Protein AF-W7VYF8-F1 (afdb_monomer_lite)

Structure (mmCIF, N/CA/C/O backbone):
data_AF-W7VYF8-F1
#
_entry.id   AF-W7VYF8-F1
#
loop_
_atom_site.group_PDB
_atom_site.id
_atom_site.type_symbol
_atom_site.label_atom_id
_atom_site.label_alt_id
_atom_site.label_comp_id
_atom_site.label_asym_id
_atom_site.label_entity_id
_atom_site.label_seq_id
_atom_site.pdbx_PDB_ins_code
_atom_site.Cartn_x
_atom_site.Cartn_y
_atom_site.Cartn_z
_atom_site.occupancy
_atom_site.B_iso_or_equiv
_atom_site.auth_seq_id
_atom_site.auth_comp_id
_atom_site.auth_asym_id
_atom_site.auth_atom_id
_atom_site.pdbx_PDB_model_num
ATOM 1 N N . MET A 1 1 ? 26.199 -1.589 24.924 1.00 39.56 1 MET A N 1
ATOM 2 C CA . MET A 1 1 ? 26.029 -1.981 23.502 1.00 39.56 1 MET A CA 1
ATOM 3 C C . MET A 1 1 ? 24.711 -1.462 22.899 1.00 39.56 1 MET A C 1
ATOM 5 O O . MET A 1 1 ? 24.123 -2.129 22.063 1.00 39.56 1 MET A O 1
ATOM 9 N N . SER A 1 2 ? 24.253 -0.253 23.263 1.00 50.22 2 SER A N 1
ATOM 10 C CA . SER A 1 2 ? 22.958 0.285 22.795 1.00 50.22 2 SER A CA 1
ATOM 11 C C . SER A 1 2 ? 23.077 1.351 21.694 1.00 50.22 2 SER A C 1
ATOM 13 O O . SER A 1 2 ? 22.061 1.792 21.175 1.00 50.22 2 SER A O 1
ATOM 15 N N . SER A 1 3 ? 24.294 1.760 21.314 1.00 53.25 3 SER A N 1
ATOM 16 C CA . SER A 1 3 ? 24.492 2.866 20.360 1.00 53.25 3 SER A CA 1
ATOM 17 C C . SER A 1 3 ? 24.708 2.405 18.911 1.00 53.25 3 SER A C 1
ATOM 19 O O . SER A 1 3 ? 24.293 3.093 17.991 1.00 53.25 3 SER A O 1
ATOM 21 N N . LEU A 1 4 ? 25.269 1.209 18.678 1.00 35.28 4 LEU A N 1
ATOM 22 C CA . LEU A 1 4 ? 25.547 0.719 17.315 1.00 35.28 4 LEU A CA 1
ATOM 23 C C . LEU A 1 4 ? 24.333 0.063 16.626 1.00 35.28 4 LEU A C 1
ATOM 25 O O . LEU A 1 4 ? 24.249 0.053 15.399 1.00 35.28 4 LEU A O 1
ATOM 29 N N . ALA A 1 5 ? 23.396 -0.496 17.402 1.00 46.06 5 ALA A N 1
ATOM 30 C CA . ALA A 1 5 ? 22.188 -1.138 16.874 1.00 46.06 5 ALA A CA 1
ATOM 31 C C . ALA A 1 5 ? 21.144 -0.109 16.394 1.00 46.06 5 ALA A C 1
ATOM 33 O O . ALA A 1 5 ? 20.464 -0.347 15.397 1.00 46.06 5 ALA A O 1
ATOM 34 N N . GLY A 1 6 ? 21.074 1.061 17.044 1.00 44.56 6 GLY A N 1
ATOM 35 C CA . GLY A 1 6 ? 20.221 2.178 16.624 1.00 44.56 6 GLY A CA 1
ATOM 36 C C . GLY A 1 6 ? 20.710 2.866 15.344 1.00 44.56 6 GLY A C 1
ATOM 37 O O . GLY A 1 6 ? 19.902 3.164 14.466 1.00 44.56 6 GLY A O 1
ATOM 38 N N . GLU A 1 7 ? 22.027 3.045 15.180 1.00 45.56 7 GLU A N 1
ATOM 39 C CA . GLU A 1 7 ? 22.602 3.664 13.974 1.00 45.56 7 GLU A CA 1
ATOM 40 C C . GLU A 1 7 ? 22.536 2.755 12.740 1.00 45.56 7 GLU A C 1
ATOM 42 O O . GLU A 1 7 ? 22.150 3.217 11.665 1.00 45.56 7 GLU A O 1
ATOM 47 N N . LYS A 1 8 ? 22.840 1.454 12.870 1.00 45.28 8 LYS A N 1
ATOM 48 C CA . LYS A 1 8 ? 22.746 0.522 11.729 1.00 45.28 8 LYS A CA 1
ATOM 49 C C . LYS A 1 8 ? 21.300 0.204 11.339 1.00 45.28 8 LYS A C 1
ATOM 51 O O . LYS A 1 8 ? 21.029 0.015 10.157 1.00 45.28 8 LYS A O 1
ATOM 56 N N . GLY A 1 9 ? 20.380 0.179 12.306 1.00 54.06 9 GLY A N 1
ATOM 57 C CA . GLY A 1 9 ? 18.962 -0.085 12.062 1.00 54.06 9 GLY A CA 1
ATOM 58 C C . GLY A 1 9 ? 18.211 1.118 11.489 1.00 54.06 9 GLY A C 1
ATOM 59 O O . GLY A 1 9 ? 17.501 0.969 10.504 1.00 54.06 9 GLY A O 1
ATOM 60 N N . GLY A 1 10 ? 18.387 2.315 12.061 1.00 61.88 10 GLY A N 1
ATOM 61 C CA . GLY A 1 10 ? 17.626 3.508 11.670 1.00 61.88 10 GLY A CA 1
ATOM 62 C C . GLY A 1 10 ? 18.153 4.197 10.410 1.00 61.88 10 GLY A C 1
ATOM 63 O O . GLY A 1 10 ? 17.398 4.421 9.463 1.00 61.88 10 GLY A O 1
ATOM 64 N N . LEU A 1 11 ? 19.455 4.504 10.360 1.00 62.69 11 LEU A N 1
ATOM 65 C CA . LEU A 1 11 ? 20.062 5.192 9.211 1.00 62.69 11 LEU A CA 1
ATOM 66 C C . LEU A 1 11 ? 20.258 4.244 8.024 1.00 62.69 11 LEU A C 1
ATOM 68 O O . LEU A 1 11 ? 20.031 4.639 6.880 1.00 62.69 11 LEU A O 1
ATOM 72 N N . GLY A 1 12 ? 20.618 2.985 8.296 1.00 73.19 12 GLY A N 1
ATOM 73 C CA . GLY A 1 12 ? 20.721 1.938 7.277 1.00 73.19 12 GLY A CA 1
ATOM 74 C C . GLY A 1 12 ? 19.376 1.659 6.605 1.00 73.19 12 GLY A C 1
ATOM 75 O O . GLY A 1 12 ? 19.288 1.692 5.377 1.00 73.19 12 GLY A O 1
ATOM 76 N N . ALA A 1 13 ? 18.304 1.488 7.389 1.00 82.69 13 ALA A N 1
ATOM 77 C CA . ALA A 1 13 ? 16.960 1.335 6.832 1.00 82.69 13 ALA A CA 1
ATOM 78 C C . ALA A 1 13 ? 16.517 2.582 6.059 1.00 82.69 13 ALA A C 1
ATOM 80 O O . ALA A 1 13 ? 15.951 2.446 4.975 1.00 82.69 13 ALA A O 1
ATOM 81 N N . LEU A 1 14 ? 16.827 3.789 6.554 1.00 85.06 14 LEU A N 1
ATOM 82 C CA . LEU A 1 14 ? 16.515 5.036 5.853 1.00 85.06 14 LEU A CA 1
ATOM 83 C C . LEU A 1 14 ? 17.236 5.141 4.494 1.00 85.06 14 LEU A C 1
ATOM 85 O O . LEU A 1 14 ? 16.650 5.607 3.513 1.00 85.06 14 LEU A O 1
ATOM 89 N N . GLY A 1 15 ? 18.493 4.699 4.418 1.00 89.06 15 GLY A N 1
ATOM 90 C CA . GLY A 1 15 ? 19.243 4.605 3.163 1.00 89.06 15 GLY A CA 1
ATOM 91 C C . GLY A 1 15 ? 18.590 3.637 2.174 1.00 89.06 15 GLY A C 1
ATOM 92 O O . GLY A 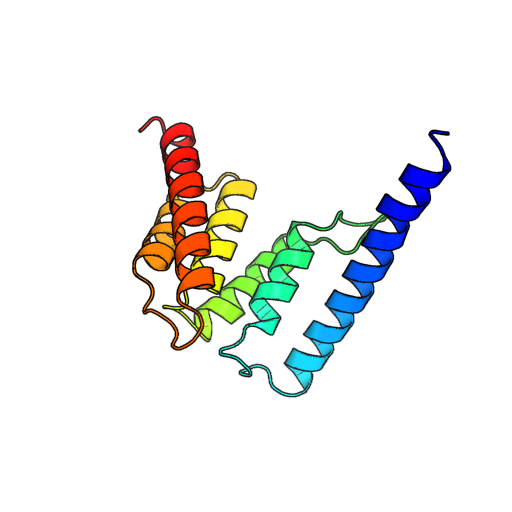1 15 ? 18.366 3.997 1.017 1.00 89.06 15 GLY A O 1
ATOM 93 N N . LEU A 1 16 ? 18.197 2.450 2.645 1.00 92.00 16 LEU A N 1
ATOM 94 C CA . LEU A 1 16 ? 17.534 1.432 1.824 1.00 92.00 16 LEU A CA 1
ATOM 95 C C . LEU A 1 16 ? 16.180 1.906 1.281 1.00 92.00 16 LEU A C 1
ATOM 97 O O . LEU A 1 16 ? 15.906 1.731 0.095 1.00 92.00 16 LEU A O 1
ATOM 101 N N . VAL A 1 17 ? 15.348 2.565 2.096 1.00 93.00 17 VAL A N 1
ATOM 102 C CA . VAL A 1 17 ? 14.054 3.084 1.610 1.00 93.00 17 VAL A CA 1
ATOM 103 C C . VAL A 1 17 ? 14.225 4.240 0.623 1.00 93.00 17 VAL A C 1
ATOM 105 O O . VAL A 1 17 ? 13.431 4.356 -0.308 1.00 93.00 17 VAL A O 1
ATOM 108 N N . LYS A 1 18 ? 15.275 5.068 0.752 1.00 93.88 18 LYS A N 1
ATOM 109 C CA . LYS A 1 18 ? 15.608 6.103 -0.248 1.00 93.88 18 LYS A CA 1
ATOM 110 C C . LYS A 1 18 ? 16.065 5.485 -1.571 1.00 93.88 18 LYS A C 1
ATOM 112 O O . LYS A 1 18 ? 15.667 5.962 -2.633 1.00 93.88 18 LYS A O 1
ATOM 117 N N . GLN A 1 19 ? 16.854 4.413 -1.518 1.00 95.94 19 GLN A N 1
ATOM 118 C CA . GLN A 1 19 ? 17.249 3.670 -2.714 1.00 95.94 19 GLN A CA 1
ATOM 119 C C . GLN A 1 19 ? 16.035 3.013 -3.384 1.00 95.94 19 GLN A C 1
ATOM 121 O O . GLN A 1 19 ? 15.843 3.173 -4.588 1.00 95.94 19 GLN A O 1
ATOM 126 N N . ALA A 1 20 ? 15.178 2.345 -2.607 1.00 96.31 20 ALA A N 1
ATOM 127 C CA . ALA A 1 20 ? 13.947 1.737 -3.107 1.00 96.31 20 ALA A CA 1
ATOM 128 C C . ALA A 1 20 ? 13.024 2.776 -3.759 1.00 96.31 20 ALA A C 1
ATOM 130 O O . ALA A 1 20 ? 12.522 2.544 -4.857 1.00 96.31 20 ALA A O 1
ATOM 131 N N . LYS A 1 21 ? 12.871 3.955 -3.138 1.00 97.38 21 LYS A N 1
ATOM 132 C CA . LYS A 1 21 ? 12.141 5.087 -3.721 1.00 97.38 21 LYS A CA 1
ATOM 133 C C . LYS A 1 21 ? 12.661 5.421 -5.124 1.00 97.38 21 LYS A C 1
ATOM 135 O O . LYS A 1 21 ? 11.878 5.448 -6.068 1.00 97.38 21 LYS A O 1
ATOM 140 N N . SER A 1 22 ? 13.975 5.615 -5.268 1.00 97.62 22 SER A N 1
ATOM 141 C CA . SER A 1 22 ? 14.589 5.940 -6.561 1.00 97.62 22 SER A CA 1
ATOM 142 C C . SER A 1 22 ? 14.384 4.837 -7.605 1.00 97.62 22 SER A C 1
ATOM 144 O O . SER A 1 22 ? 14.127 5.139 -8.769 1.00 97.62 22 SER A O 1
ATOM 146 N N . LEU A 1 23 ? 14.458 3.565 -7.202 1.00 97.81 23 LEU A N 1
ATOM 147 C CA . LEU A 1 23 ? 14.226 2.431 -8.100 1.00 97.81 23 LEU A CA 1
ATOM 148 C C . LEU A 1 23 ? 12.780 2.385 -8.603 1.00 97.81 23 LEU A C 1
ATOM 150 O O . LEU A 1 23 ? 12.565 2.191 -9.797 1.00 97.81 23 LEU A O 1
ATOM 154 N N . TYR A 1 24 ? 11.789 2.614 -7.737 1.00 97.69 24 TYR A N 1
ATOM 155 C CA . TYR A 1 24 ? 10.390 2.658 -8.169 1.00 97.69 24 TYR A CA 1
ATOM 156 C C . TYR A 1 24 ? 10.088 3.874 -9.048 1.00 97.69 24 TYR A C 1
ATOM 158 O O . TYR A 1 24 ? 9.388 3.736 -10.048 1.00 97.69 24 TYR A O 1
ATOM 166 N N . GLU A 1 25 ? 10.653 5.045 -8.741 1.00 97.88 25 GLU A N 1
ATOM 167 C CA . GLU A 1 25 ? 10.536 6.227 -9.606 1.00 97.88 25 GLU A CA 1
ATOM 168 C C . GLU A 1 25 ? 11.128 5.974 -11.001 1.00 97.88 25 GLU A C 1
ATOM 170 O O . GLU A 1 25 ? 10.553 6.394 -12.005 1.00 97.88 25 GLU A O 1
ATOM 175 N N . GLN A 1 26 ? 12.261 5.271 -11.083 1.00 97.94 26 GLN A N 1
ATOM 176 C CA . GLN A 1 26 ? 12.855 4.863 -12.358 1.00 97.94 26 GLN A CA 1
ATOM 177 C C . GLN A 1 26 ? 11.995 3.823 -13.081 1.00 97.94 26 GLN A C 1
ATOM 179 O O . GLN A 1 26 ? 11.757 3.972 -14.277 1.00 97.94 26 GLN A O 1
ATOM 184 N N . ALA A 1 27 ? 11.478 2.818 -12.372 1.00 97.31 27 ALA A N 1
ATOM 185 C CA . ALA A 1 27 ? 10.591 1.811 -12.950 1.00 97.31 27 ALA A CA 1
ATOM 186 C C . ALA A 1 27 ? 9.339 2.452 -13.569 1.00 97.31 27 ALA A C 1
ATOM 188 O O . ALA A 1 27 ? 9.005 2.143 -14.709 1.00 97.31 27 ALA A O 1
ATOM 189 N N . ILE A 1 28 ? 8.719 3.412 -12.872 1.00 97.19 28 ILE A N 1
ATOM 190 C CA . ILE A 1 28 ? 7.564 4.172 -13.374 1.00 97.19 28 ILE A CA 1
ATOM 191 C C . ILE A 1 28 ? 7.914 4.957 -14.646 1.00 97.19 28 ILE A C 1
ATOM 193 O O . ILE A 1 28 ? 7.108 5.015 -15.569 1.00 97.19 28 ILE A O 1
ATOM 197 N N . LYS A 1 29 ? 9.113 5.551 -14.721 1.00 97.62 29 LYS A N 1
ATOM 198 C CA . LYS A 1 29 ? 9.572 6.262 -15.929 1.00 97.62 29 LYS A CA 1
ATOM 199 C C . LYS A 1 29 ? 9.818 5.325 -17.111 1.00 97.62 29 LYS A C 1
ATOM 201 O O . LYS A 1 29 ? 9.591 5.730 -18.244 1.00 97.62 29 LYS A O 1
ATOM 206 N N . ILE A 1 30 ? 10.321 4.117 -16.852 1.00 97.81 30 ILE A N 1
ATOM 207 C CA . ILE A 1 30 ? 10.639 3.127 -17.890 1.00 97.81 30 ILE A CA 1
ATOM 208 C C . ILE A 1 30 ? 9.358 2.492 -18.431 1.00 97.81 30 ILE A C 1
ATOM 210 O O . ILE A 1 30 ? 9.156 2.443 -19.640 1.00 97.81 30 ILE A O 1
ATOM 214 N N . ASN A 1 31 ? 8.506 1.989 -17.539 1.00 96.50 31 ASN A N 1
ATOM 215 C CA . ASN A 1 31 ? 7.218 1.416 -17.893 1.00 96.50 31 ASN A CA 1
ATOM 216 C C . ASN A 1 31 ? 6.244 1.551 -16.705 1.00 96.50 31 ASN A C 1
ATOM 218 O O . ASN A 1 31 ? 6.305 0.741 -15.775 1.00 96.50 31 ASN A O 1
ATOM 222 N N . PRO A 1 32 ? 5.329 2.536 -16.732 1.00 93.56 32 PRO A N 1
ATOM 223 C CA . PRO A 1 32 ? 4.397 2.780 -15.632 1.00 93.56 32 PRO A CA 1
ATOM 224 C C . PRO A 1 32 ? 3.381 1.646 -15.433 1.00 93.56 32 PRO A C 1
ATOM 226 O O . PRO A 1 32 ? 2.855 1.487 -14.334 1.00 93.56 32 PRO A O 1
ATOM 229 N N . GLU A 1 33 ? 3.122 0.842 -16.463 1.00 94.50 33 GLU A N 1
ATOM 230 C CA . GLU A 1 33 ? 2.134 -0.244 -16.434 1.00 94.50 33 GLU A CA 1
ATOM 231 C C . GLU A 1 33 ? 2.765 -1.607 -16.119 1.00 94.50 33 GLU A C 1
ATOM 233 O O . GLU A 1 33 ? 2.054 -2.597 -15.948 1.00 94.50 33 GLU A O 1
ATOM 238 N N . ALA A 1 34 ? 4.097 -1.677 -16.002 1.00 91.31 34 ALA A N 1
ATOM 239 C CA . ALA A 1 34 ? 4.796 -2.918 -15.693 1.00 91.31 34 ALA A CA 1
ATOM 240 C C . ALA A 1 34 ? 4.252 -3.564 -14.412 1.00 91.31 34 ALA A C 1
ATOM 242 O O . ALA A 1 34 ? 4.078 -2.896 -13.388 1.00 91.31 34 ALA A O 1
ATOM 243 N N . LEU A 1 35 ? 4.034 -4.884 -14.476 1.00 90.06 35 LEU A N 1
ATOM 244 C CA . LEU A 1 35 ? 3.484 -5.680 -13.373 1.00 90.06 35 LEU A CA 1
ATOM 245 C C . LEU A 1 35 ? 2.176 -5.081 -12.827 1.00 90.06 35 LEU A C 1
ATOM 247 O O . LEU A 1 35 ? 1.992 -4.975 -11.613 1.00 90.06 35 LEU A O 1
ATOM 251 N N . ASP A 1 36 ? 1.303 -4.643 -13.733 1.00 92.25 36 ASP A N 1
ATOM 252 C CA . ASP A 1 36 ? 0.009 -4.031 -13.431 1.00 92.25 36 ASP A CA 1
ATOM 253 C C . ASP A 1 36 ? 0.135 -2.816 -12.492 1.00 92.25 36 ASP A C 1
ATOM 255 O O . ASP A 1 36 ? -0.629 -2.646 -11.538 1.00 92.25 36 ASP A O 1
ATOM 259 N N . GLY A 1 37 ? 1.156 -1.985 -12.719 1.00 92.62 37 GLY A N 1
ATOM 260 C CA . GLY A 1 37 ? 1.392 -0.770 -11.938 1.00 92.62 37 GLY A CA 1
ATOM 261 C C . GLY A 1 37 ? 1.956 -1.004 -10.534 1.00 92.62 37 GLY A C 1
ATOM 262 O O . GLY A 1 37 ? 1.847 -0.124 -9.675 1.00 92.62 37 GLY A O 1
ATOM 263 N N . SER A 1 38 ? 2.581 -2.157 -10.262 1.00 93.06 38 SER A N 1
ATOM 264 C CA . SER A 1 38 ? 3.068 -2.501 -8.914 1.00 93.06 38 SER A CA 1
ATOM 265 C C . SER A 1 38 ? 4.044 -1.475 -8.327 1.00 93.06 38 SER A C 1
ATOM 267 O O . SER A 1 38 ? 4.074 -1.283 -7.112 1.00 93.06 38 SER A O 1
ATOM 269 N N . ALA A 1 39 ? 4.831 -0.802 -9.174 1.00 96.94 39 ALA A N 1
ATOM 270 C CA . ALA A 1 39 ? 5.785 0.219 -8.745 1.00 96.94 39 ALA A CA 1
ATOM 271 C C . ALA A 1 39 ? 5.094 1.412 -8.064 1.00 96.94 39 ALA A C 1
ATOM 273 O O . ALA A 1 39 ? 5.602 1.914 -7.061 1.00 96.94 39 ALA A O 1
ATOM 274 N N . TYR A 1 40 ? 3.914 1.820 -8.545 1.00 97.88 40 TYR A N 1
ATOM 275 C CA . TYR A 1 40 ? 3.107 2.857 -7.898 1.00 97.88 40 TYR A CA 1
ATOM 276 C C . TYR A 1 40 ? 2.665 2.430 -6.502 1.00 97.88 40 TYR A C 1
ATOM 278 O O . TYR A 1 40 ? 2.811 3.191 -5.547 1.00 97.88 40 TYR A O 1
ATOM 286 N N . ASN A 1 41 ? 2.184 1.194 -6.372 1.00 95.62 41 ASN A N 1
ATOM 287 C CA . ASN A 1 41 ? 1.724 0.661 -5.098 1.00 95.62 41 ASN A CA 1
ATOM 288 C C . ASN A 1 41 ? 2.867 0.592 -4.070 1.00 95.62 41 ASN A C 1
ATOM 290 O O . ASN A 1 41 ? 2.746 1.120 -2.966 1.00 95.62 41 ASN A O 1
ATOM 294 N N . SER A 1 42 ? 4.011 0.013 -4.445 1.00 96.44 42 SER A N 1
ATOM 295 C CA . SER A 1 42 ? 5.175 -0.085 -3.557 1.00 96.44 42 SER A CA 1
ATOM 296 C C . SER A 1 42 ? 5.755 1.282 -3.188 1.00 96.44 42 SER A C 1
ATOM 298 O O . SER A 1 42 ? 6.107 1.500 -2.028 1.00 96.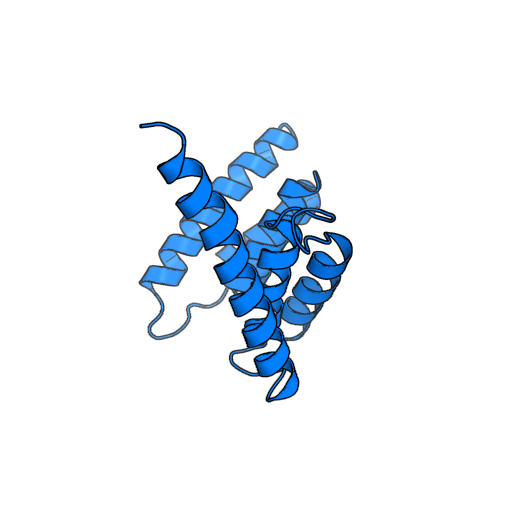44 42 SER A O 1
ATOM 300 N N . LEU A 1 43 ? 5.821 2.222 -4.137 1.00 98.06 43 LEU A N 1
ATOM 301 C CA . LEU A 1 43 ? 6.263 3.587 -3.854 1.00 98.06 43 LEU A CA 1
ATOM 302 C C . LEU A 1 43 ? 5.289 4.299 -2.906 1.00 98.06 43 LEU A C 1
ATOM 304 O O . LEU A 1 43 ? 5.732 4.934 -1.951 1.00 98.06 43 LEU A O 1
ATOM 308 N N . GLY A 1 44 ? 3.979 4.143 -3.117 1.00 97.88 44 GLY A N 1
ATOM 309 C CA . GLY A 1 44 ? 2.946 4.665 -2.224 1.00 97.88 44 GLY A CA 1
ATOM 310 C C . GLY A 1 44 ? 3.098 4.142 -0.795 1.00 97.88 44 GLY A C 1
ATOM 311 O O . GLY A 1 44 ? 3.058 4.931 0.149 1.00 97.88 44 GLY A O 1
ATOM 312 N N . VAL A 1 45 ? 3.386 2.842 -0.633 1.00 97.12 45 VAL A N 1
ATOM 313 C CA . VAL A 1 45 ? 3.663 2.237 0.681 1.00 97.12 45 VAL A CA 1
ATOM 314 C C . VAL A 1 45 ? 4.838 2.906 1.386 1.00 97.12 45 VAL A C 1
ATOM 316 O O . VAL A 1 45 ? 4.736 3.261 2.562 1.00 97.12 45 VAL A O 1
ATOM 319 N N . LEU A 1 46 ? 5.938 3.148 0.668 1.00 97.00 46 LEU A N 1
ATOM 320 C CA . LEU A 1 46 ? 7.081 3.861 1.240 1.00 97.00 46 LEU A CA 1
ATOM 321 C C . LEU A 1 46 ? 6.696 5.266 1.707 1.00 97.00 46 LEU A C 1
ATOM 323 O O . LEU A 1 46 ? 7.096 5.678 2.793 1.00 97.00 46 LEU A O 1
ATOM 327 N N . TYR A 1 47 ? 5.902 5.990 0.923 1.00 97.62 47 TYR A N 1
ATOM 328 C CA . TYR A 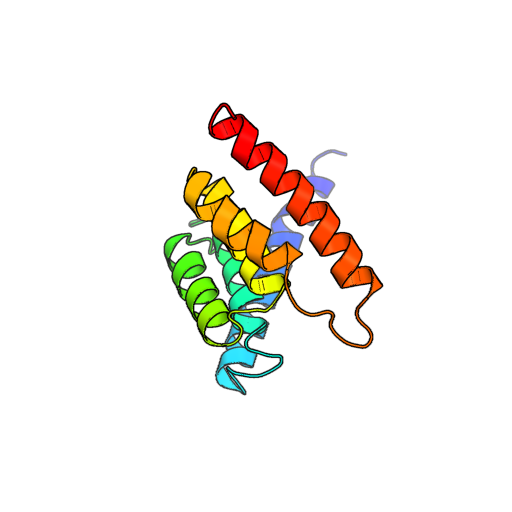1 47 ? 5.524 7.359 1.257 1.00 97.62 47 TYR A CA 1
ATOM 329 C C . TYR A 1 47 ? 4.683 7.485 2.532 1.00 97.62 47 TYR A C 1
ATOM 331 O O . TYR A 1 47 ? 4.806 8.507 3.203 1.00 97.62 47 TYR A O 1
ATOM 339 N N . TYR A 1 48 ? 3.863 6.498 2.905 1.00 95.50 48 TYR A N 1
ATOM 340 C CA . TYR A 1 48 ? 3.101 6.592 4.157 1.00 95.50 48 TYR A CA 1
ATOM 341 C C . TYR A 1 48 ? 3.789 5.915 5.355 1.00 95.50 48 TYR A C 1
ATOM 343 O O . TYR A 1 48 ? 3.565 6.348 6.485 1.00 95.50 48 TYR A O 1
ATOM 351 N N . LYS A 1 49 ? 4.646 4.903 5.131 1.00 93.88 49 LYS A N 1
ATOM 352 C CA . LYS A 1 49 ? 5.380 4.203 6.207 1.00 93.88 49 LYS A CA 1
ATOM 353 C C . LYS A 1 49 ? 6.668 4.915 6.638 1.00 93.88 49 LYS A C 1
ATOM 355 O O . LYS A 1 49 ? 7.090 4.771 7.784 1.00 93.88 49 LYS A O 1
ATOM 360 N N . VAL A 1 50 ? 7.335 5.640 5.738 1.00 94.50 50 VAL A N 1
ATOM 361 C CA . VAL A 1 50 ? 8.587 6.352 6.050 1.00 94.50 50 VAL A CA 1
ATOM 362 C C . VAL A 1 50 ? 8.271 7.667 6.778 1.00 94.50 50 VAL A C 1
ATOM 364 O O . VAL A 1 50 ? 7.311 8.340 6.411 1.00 94.50 50 VAL A O 1
ATOM 367 N N . PRO A 1 51 ? 9.068 8.090 7.780 1.00 92.38 51 PRO A N 1
ATOM 368 C CA . PRO A 1 51 ? 8.904 9.400 8.405 1.00 92.38 51 PRO A CA 1
ATOM 369 C C . PRO A 1 51 ? 8.984 10.553 7.397 1.00 92.38 51 PRO A C 1
ATOM 371 O O . PRO A 1 51 ? 9.724 10.493 6.413 1.00 92.38 51 PRO A O 1
ATOM 374 N N . GLY A 1 52 ? 8.253 11.632 7.668 1.00 94.06 52 GLY A N 1
ATOM 375 C CA . GLY A 1 52 ? 8.329 12.863 6.885 1.00 94.06 52 GLY A CA 1
ATOM 376 C C . GLY A 1 52 ? 9.614 13.663 7.120 1.00 94.06 52 GLY A C 1
ATOM 377 O O . GLY A 1 52 ? 10.541 13.236 7.819 1.00 94.06 52 GLY A O 1
ATOM 378 N N . TRP A 1 53 ? 9.652 14.858 6.536 1.00 91.44 53 TRP A N 1
ATOM 379 C CA . TRP A 1 53 ? 10.729 15.825 6.744 1.00 91.44 53 TRP A CA 1
ATOM 380 C C . TRP A 1 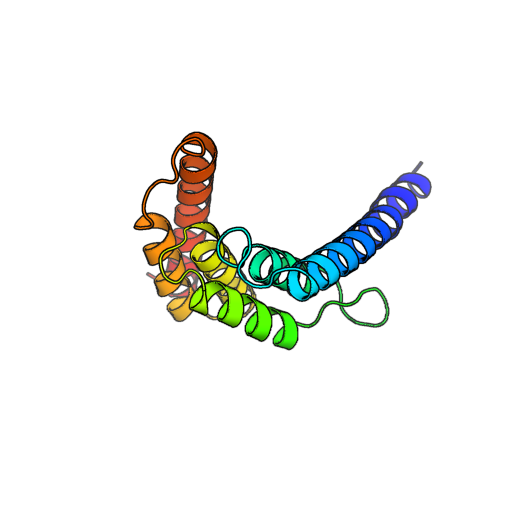53 ? 10.864 16.205 8.237 1.00 91.44 53 TRP A C 1
ATOM 382 O O . TRP A 1 53 ? 9.841 16.327 8.915 1.00 91.44 53 TRP A O 1
ATOM 392 N N . PRO A 1 54 ? 12.088 16.410 8.773 1.00 90.75 54 PRO A N 1
ATOM 393 C CA . PRO A 1 54 ? 13.387 16.410 8.083 1.00 90.75 54 PRO A CA 1
ATOM 394 C C . PRO A 1 54 ? 14.083 15.045 7.999 1.00 90.75 54 PRO A C 1
ATOM 396 O O . PRO A 1 54 ? 15.153 14.941 7.404 1.00 90.75 54 PRO A O 1
ATOM 399 N N . ILE A 1 55 ? 13.512 13.998 8.596 1.00 89.12 55 ILE A N 1
ATOM 400 C CA . ILE A 1 55 ? 14.196 12.707 8.756 1.00 89.12 55 ILE A CA 1
ATOM 401 C C . ILE A 1 55 ? 14.098 11.872 7.474 1.00 89.12 55 ILE A C 1
ATOM 403 O O . ILE A 1 55 ? 15.085 11.285 7.031 1.00 89.12 55 ILE A O 1
ATOM 407 N N . GLY A 1 56 ? 12.922 11.827 6.851 1.00 92.06 56 GLY A N 1
ATOM 408 C CA . GLY A 1 56 ? 12.674 11.042 5.648 1.00 92.06 56 GLY A CA 1
ATOM 409 C C . GLY A 1 56 ? 11.906 11.814 4.584 1.00 92.06 56 GLY A C 1
ATOM 410 O O . GLY A 1 56 ? 11.938 13.041 4.527 1.00 92.06 56 GLY A O 1
ATOM 411 N N . PHE A 1 57 ? 11.261 11.066 3.695 1.00 95.62 57 PHE A N 1
ATOM 412 C CA . PHE A 1 57 ? 10.511 11.601 2.556 1.00 95.62 57 PHE A CA 1
ATOM 413 C C . PHE A 1 57 ? 9.017 11.279 2.629 1.00 95.62 57 PHE A C 1
ATOM 415 O O . PHE A 1 57 ? 8.319 11.449 1.631 1.00 95.62 57 PHE A O 1
ATOM 422 N N . GLY A 1 58 ? 8.548 10.784 3.775 1.00 96.56 58 GLY A N 1
ATOM 423 C CA . GLY A 1 58 ? 7.155 10.425 3.968 1.00 96.56 58 GLY A CA 1
ATOM 424 C C . GLY A 1 58 ? 6.216 11.579 3.644 1.00 96.56 58 GLY A C 1
ATOM 425 O O . GLY A 1 58 ? 6.416 12.704 4.102 1.00 96.56 58 GLY A O 1
ATOM 426 N N . ASP A 1 59 ? 5.191 11.280 2.858 1.00 97.69 59 ASP A N 1
ATOM 427 C CA . ASP A 1 59 ? 4.147 12.208 2.451 1.00 97.69 59 ASP A CA 1
ATOM 428 C C . ASP A 1 59 ? 2.867 11.412 2.183 1.00 97.69 59 ASP A C 1
ATOM 430 O O . ASP A 1 59 ? 2.729 10.706 1.183 1.00 97.69 59 ASP A O 1
ATOM 434 N N . LYS A 1 60 ? 1.905 11.538 3.099 1.00 96.69 60 LYS A N 1
ATOM 435 C CA . LYS A 1 60 ? 0.630 10.817 3.038 1.00 96.69 60 LYS A CA 1
ATOM 436 C C . LYS A 1 60 ? -0.230 11.232 1.843 1.00 96.69 60 LYS A C 1
ATOM 438 O O . LYS A 1 60 ? -0.997 10.408 1.357 1.00 96.69 60 LYS A O 1
ATOM 443 N N . LYS A 1 61 ? -0.111 12.475 1.358 1.00 97.69 61 LYS A N 1
ATOM 444 C CA . LYS A 1 61 ? -0.825 12.912 0.148 1.00 97.69 61 LYS A CA 1
ATOM 445 C C . LYS A 1 61 ? -0.219 12.241 -1.076 1.00 97.69 61 LYS A C 1
ATOM 447 O O . LYS A 1 61 ? -0.946 11.700 -1.902 1.00 97.69 61 LYS A O 1
ATOM 452 N N . LYS A 1 62 ? 1.115 12.195 -1.143 1.00 98.19 62 LYS A N 1
ATOM 453 C CA . LYS A 1 62 ? 1.807 11.499 -2.231 1.00 98.19 62 LYS A CA 1
ATOM 454 C C . LYS A 1 62 ? 1.524 9.999 -2.231 1.00 98.19 62 LYS A C 1
ATOM 456 O O . LYS A 1 62 ? 1.360 9.419 -3.301 1.00 98.19 62 LYS A O 1
ATOM 461 N N . ALA A 1 63 ? 1.433 9.384 -1.052 1.00 98.25 63 ALA A N 1
ATOM 462 C CA . ALA A 1 63 ? 1.033 7.988 -0.919 1.00 98.25 63 ALA A CA 1
ATOM 463 C C . ALA A 1 63 ? -0.354 7.729 -1.528 1.00 98.25 63 ALA A C 1
ATOM 465 O O . ALA A 1 63 ? -0.481 6.828 -2.354 1.00 98.25 63 ALA A O 1
ATOM 466 N N . ASP A 1 64 ? -1.351 8.551 -1.184 1.00 98.19 64 ASP A N 1
ATOM 467 C CA . ASP A 1 64 ? -2.719 8.439 -1.710 1.00 98.19 64 ASP A CA 1
ATOM 468 C C . ASP A 1 64 ? -2.748 8.556 -3.245 1.00 98.19 64 ASP A C 1
ATOM 470 O O . ASP A 1 64 ? -3.270 7.671 -3.920 1.00 98.19 64 ASP A O 1
ATOM 474 N N . GLU A 1 65 ? -2.088 9.570 -3.822 1.00 98.38 65 GLU A N 1
ATOM 475 C CA . GLU A 1 65 ? -1.992 9.751 -5.283 1.00 98.38 65 GLU A CA 1
ATOM 476 C C . GLU A 1 65 ? -1.410 8.522 -6.004 1.00 98.38 65 GLU A C 1
ATOM 478 O O . GLU A 1 65 ? -1.910 8.082 -7.047 1.00 98.38 65 GLU A O 1
ATOM 483 N N . LEU A 1 66 ? -0.324 7.969 -5.459 1.00 98.50 66 LEU A N 1
ATOM 484 C CA . LEU A 1 66 ? 0.363 6.819 -6.040 1.00 98.50 66 LEU A CA 1
ATOM 485 C C . LEU A 1 66 ? -0.484 5.550 -5.921 1.00 98.50 66 LEU A C 1
ATOM 487 O O . LEU A 1 66 ? -0.603 4.797 -6.884 1.00 98.50 66 LEU A O 1
ATOM 491 N N . MET A 1 67 ? -1.113 5.324 -4.771 1.00 98.31 67 MET A N 1
ATOM 492 C CA . MET A 1 67 ? -1.966 4.156 -4.560 1.00 98.31 67 MET A CA 1
ATOM 493 C C . MET A 1 67 ? -3.232 4.199 -5.416 1.00 98.31 67 MET A C 1
ATOM 495 O O . MET A 1 67 ? -3.605 3.180 -5.995 1.00 98.31 67 MET A O 1
ATOM 499 N N . LEU A 1 68 ? -3.845 5.373 -5.584 1.00 98.12 68 LEU A N 1
ATOM 500 C CA . LEU A 1 68 ? -4.956 5.557 -6.521 1.00 98.12 68 LEU A CA 1
ATOM 501 C C . LEU A 1 68 ? -4.527 5.296 -7.971 1.00 98.12 68 LEU A C 1
ATOM 503 O O . LEU A 1 68 ? -5.285 4.704 -8.739 1.00 98.12 68 LEU A O 1
ATOM 507 N N . SER A 1 69 ? -3.298 5.665 -8.342 1.00 98.00 69 SER A N 1
ATOM 508 C CA . SER A 1 69 ? -2.736 5.323 -9.657 1.00 98.00 69 SER A CA 1
ATOM 509 C C . SER A 1 69 ? -2.577 3.806 -9.825 1.00 98.00 69 SER A C 1
ATOM 511 O O . SER A 1 69 ? -2.961 3.264 -10.860 1.00 98.00 69 SER A O 1
ATOM 513 N N . ALA A 1 70 ? -2.098 3.101 -8.795 1.00 97.62 70 ALA A N 1
ATOM 514 C CA . ALA A 1 70 ? -2.008 1.641 -8.812 1.00 97.62 70 ALA A CA 1
ATOM 515 C C . ALA A 1 70 ? -3.388 0.968 -8.913 1.00 97.62 70 ALA A C 1
ATOM 517 O O . ALA A 1 70 ? -3.563 0.037 -9.693 1.00 97.62 70 ALA A O 1
ATOM 518 N N . LEU A 1 71 ? -4.387 1.465 -8.178 1.00 98.06 71 LEU A N 1
ATOM 519 C CA . LEU A 1 71 ? -5.768 0.980 -8.253 1.00 98.06 71 LEU A CA 1
ATOM 520 C C . LEU A 1 71 ? -6.410 1.245 -9.617 1.00 98.06 71 LEU A C 1
ATOM 522 O O . LEU A 1 71 ? -7.205 0.435 -10.080 1.00 98.06 71 LEU A O 1
ATOM 526 N N . LYS A 1 72 ? -6.069 2.352 -10.284 1.00 97.75 72 LYS A N 1
ATOM 527 C CA . LYS A 1 72 ? -6.545 2.625 -11.646 1.00 97.75 72 LYS A CA 1
ATOM 528 C C . LYS A 1 72 ? -6.008 1.601 -12.648 1.00 97.75 72 LYS A C 1
ATOM 530 O O . LYS A 1 72 ? -6.743 1.201 -13.545 1.00 97.75 72 LYS A O 1
ATOM 535 N N . LEU A 1 73 ? -4.747 1.197 -12.496 1.00 97.06 73 LEU A N 1
ATOM 536 C CA . LEU A 1 73 ? -4.105 0.207 -13.363 1.00 97.06 73 LEU A CA 1
ATOM 537 C C . LEU A 1 73 ? -4.558 -1.222 -13.041 1.00 97.06 73 LEU A C 1
ATOM 539 O O . LEU A 1 73 ? -4.768 -2.018 -13.950 1.00 97.06 73 LEU A O 1
ATOM 543 N N . ASN A 1 74 ? -4.754 -1.536 -11.759 1.00 96.94 74 ASN A N 1
ATOM 544 C CA . ASN A 1 74 ? -5.126 -2.870 -11.303 1.00 96.94 74 ASN A CA 1
ATOM 545 C C . ASN A 1 74 ? -6.262 -2.833 -10.261 1.00 96.94 74 ASN A C 1
ATOM 547 O O . ASN A 1 74 ? -6.041 -3.102 -9.074 1.00 96.94 74 ASN A O 1
ATOM 551 N N . PRO A 1 75 ? -7.501 -2.522 -10.687 1.00 97.25 75 PRO A N 1
ATOM 552 C CA . PRO A 1 75 ? -8.621 -2.280 -9.774 1.00 97.25 75 PRO A CA 1
ATOM 553 C C . PRO A 1 75 ? -9.075 -3.525 -9.010 1.00 97.25 75 PRO A C 1
ATOM 555 O O . PRO A 1 75 ? -9.664 -3.406 -7.937 1.00 97.25 75 PRO A O 1
ATOM 558 N N . GLN A 1 76 ? -8.798 -4.718 -9.538 1.00 96.12 76 GLN A N 1
ATOM 559 C CA . GLN A 1 76 ? -9.157 -5.999 -8.918 1.00 96.12 76 GLN A CA 1
ATOM 560 C C . GLN A 1 76 ? -7.951 -6.692 -8.265 1.00 96.12 76 GLN A C 1
ATOM 562 O O . GLN A 1 76 ? -8.083 -7.791 -7.734 1.00 96.12 76 GLN A O 1
ATOM 567 N N . GLY A 1 77 ? -6.767 -6.075 -8.298 1.00 96.75 77 GLY A N 1
ATOM 568 C CA . GLY A 1 77 ? -5.540 -6.676 -7.794 1.00 96.75 77 GLY A CA 1
ATOM 569 C C . GLY A 1 77 ? -5.536 -6.800 -6.276 1.00 96.75 77 GLY A C 1
ATOM 570 O O . GLY A 1 77 ? -5.928 -5.872 -5.568 1.00 96.75 77 GLY A O 1
ATOM 571 N N . ILE A 1 78 ? -5.027 -7.927 -5.773 1.00 97.94 78 ILE A N 1
ATOM 572 C CA . ILE A 1 78 ? -4.960 -8.194 -4.332 1.00 97.94 78 ILE A CA 1
ATOM 573 C C . ILE A 1 78 ? -4.084 -7.179 -3.589 1.00 97.94 78 ILE A C 1
ATOM 575 O O . ILE A 1 78 ? -4.510 -6.614 -2.588 1.00 97.94 78 ILE A O 1
ATOM 579 N N . ASP A 1 79 ? -2.878 -6.911 -4.097 1.00 96.62 79 ASP A N 1
ATOM 580 C CA . ASP A 1 79 ? -1.915 -6.021 -3.446 1.00 96.62 79 ASP A CA 1
ATOM 581 C C . ASP A 1 79 ? -2.398 -4.554 -3.415 1.00 96.62 79 ASP A C 1
ATOM 583 O O . ASP A 1 79 ? -2.474 -4.007 -2.316 1.00 96.62 79 ASP A O 1
ATOM 587 N N . PRO A 1 80 ? -2.776 -3.894 -4.532 1.00 97.62 80 PRO A N 1
ATOM 588 C CA . PRO A 1 80 ? -3.200 -2.489 -4.483 1.00 97.62 80 PRO A CA 1
ATOM 589 C C . PRO A 1 80 ? -4.442 -2.269 -3.609 1.00 97.62 80 PRO A C 1
ATOM 591 O O . PRO A 1 80 ? -4.495 -1.292 -2.865 1.00 97.62 80 PRO A O 1
ATOM 594 N N . ASN A 1 81 ? -5.410 -3.193 -3.627 1.00 98.62 81 ASN A N 1
ATOM 595 C CA . ASN A 1 81 ? -6.575 -3.116 -2.744 1.00 98.62 81 ASN A CA 1
ATOM 596 C C . ASN A 1 81 ? -6.192 -3.321 -1.268 1.00 98.62 81 ASN A C 1
ATOM 598 O O . ASN A 1 81 ? -6.628 -2.554 -0.411 1.00 98.62 81 ASN A O 1
ATOM 602 N N . PHE A 1 82 ? -5.332 -4.295 -0.962 1.00 98.62 82 PHE A N 1
ATOM 603 C CA . PHE A 1 82 ? -4.868 -4.526 0.406 1.00 98.62 82 PHE A CA 1
ATOM 604 C C . PHE A 1 82 ? -4.122 -3.316 0.975 1.00 98.62 82 PHE A C 1
ATOM 606 O O . PHE A 1 82 ? -4.480 -2.814 2.040 1.00 98.62 82 PHE A O 1
ATOM 613 N N . PHE A 1 83 ? -3.103 -2.827 0.263 1.00 98.25 83 PHE A N 1
ATOM 614 C CA . PHE A 1 83 ? -2.253 -1.748 0.766 1.00 98.25 83 PHE A CA 1
ATOM 615 C C . PHE A 1 83 ? -3.000 -0.419 0.851 1.00 98.25 83 PHE A C 1
ATOM 617 O O . PHE A 1 83 ? -2.732 0.363 1.764 1.00 98.25 83 PHE A O 1
ATOM 624 N N . TYR A 1 84 ? -3.964 -0.167 -0.041 1.00 98.69 84 TYR A N 1
ATOM 625 C CA . TYR A 1 84 ? -4.821 1.006 0.089 1.00 98.69 84 TYR A CA 1
ATOM 626 C C . TYR A 1 84 ? -5.778 0.889 1.281 1.00 98.69 84 TYR A C 1
ATOM 628 O O . TYR A 1 84 ? -5.949 1.851 2.026 1.00 98.69 84 TYR A O 1
ATOM 636 N N . GLY A 1 85 ? -6.340 -0.298 1.527 1.00 98.50 85 GLY A N 1
ATOM 637 C CA . GLY A 1 85 ? -7.125 -0.573 2.732 1.00 98.50 85 GLY A CA 1
ATOM 638 C C . GLY A 1 85 ? -6.326 -0.360 4.025 1.00 98.50 85 GLY A C 1
ATOM 639 O O . GLY A 1 85 ? -6.795 0.310 4.946 1.00 98.50 85 GLY A O 1
ATOM 640 N N . GLU A 1 86 ? -5.088 -0.855 4.076 1.00 98.50 86 GLU A N 1
ATOM 641 C CA . GLU A 1 86 ? -4.164 -0.612 5.192 1.00 98.50 86 GLU A CA 1
ATOM 642 C C . GLU A 1 86 ? -3.879 0.888 5.377 1.00 98.50 86 GLU A C 1
ATOM 644 O O . GLU A 1 86 ? -3.996 1.412 6.489 1.00 98.50 86 GLU A O 1
ATOM 649 N N . PHE A 1 87 ? -3.564 1.597 4.289 1.00 98.25 87 PHE A N 1
ATOM 650 C CA . PHE A 1 87 ? -3.333 3.040 4.310 1.00 98.25 87 PHE A CA 1
ATOM 651 C C . PHE A 1 87 ? -4.547 3.801 4.860 1.00 98.25 87 PHE A C 1
ATOM 653 O O . PHE A 1 87 ? -4.402 4.644 5.745 1.00 98.25 87 PHE A O 1
ATOM 660 N N . LEU A 1 88 ? -5.759 3.475 4.408 1.00 98.56 88 LEU A N 1
ATOM 661 C CA . LEU A 1 88 ? -6.992 4.100 4.895 1.00 98.56 88 LEU A CA 1
ATOM 662 C C . LEU A 1 88 ? -7.207 3.868 6.396 1.00 98.56 88 LEU A C 1
ATOM 664 O O . LEU A 1 88 ? -7.605 4.794 7.110 1.00 98.56 88 LEU A O 1
ATOM 668 N N . LEU A 1 89 ? -6.883 2.676 6.902 1.00 97.56 89 LEU A N 1
ATOM 669 C CA . LEU A 1 89 ? -6.913 2.396 8.338 1.00 97.56 89 LEU A CA 1
ATOM 670 C C . LEU A 1 89 ? -5.934 3.269 9.126 1.00 97.56 89 LEU A C 1
ATOM 672 O O . LEU A 1 89 ? -6.306 3.817 10.166 1.00 97.56 89 LEU A O 1
ATOM 676 N N . GLU A 1 90 ? -4.705 3.446 8.641 1.00 94.81 90 GLU A N 1
ATOM 677 C CA . GLU A 1 90 ? -3.736 4.352 9.277 1.00 94.81 90 GLU A CA 1
ATOM 678 C C . GLU A 1 90 ? -4.187 5.816 9.251 1.00 94.81 90 GLU A C 1
ATOM 680 O O . GLU A 1 90 ? -3.864 6.600 10.149 1.00 94.81 90 GLU A O 1
ATOM 685 N N . GLN A 1 91 ? -4.994 6.173 8.255 1.00 96.19 91 GLN A N 1
ATOM 686 C CA . GLN A 1 91 ? -5.614 7.485 8.115 1.00 96.19 91 GLN A CA 1
ATOM 687 C C . GLN A 1 91 ? -6.921 7.628 8.913 1.00 96.19 91 GLN A C 1
ATOM 689 O O . GLN A 1 91 ? -7.608 8.637 8.764 1.00 96.19 91 GLN A O 1
ATOM 694 N N . LYS A 1 92 ? -7.248 6.662 9.788 1.00 96.94 92 LYS A N 1
ATOM 695 C CA . LYS A 1 92 ? -8.473 6.626 10.609 1.00 96.94 92 LYS A CA 1
ATOM 696 C C . LYS A 1 92 ? -9.758 6.647 9.772 1.00 96.94 92 LYS A C 1
ATOM 698 O O . LYS A 1 92 ? -10.756 7.242 10.175 1.00 96.94 92 LYS A O 1
ATOM 703 N N . ARG A 1 93 ? -9.741 5.979 8.615 1.00 98.25 93 ARG A N 1
ATOM 704 C CA . ARG A 1 93 ? -10.891 5.816 7.709 1.00 98.25 93 ARG A CA 1
ATOM 705 C C . ARG A 1 93 ? -11.317 4.339 7.618 1.00 98.25 93 ARG A C 1
ATOM 707 O O . ARG A 1 93 ? -11.220 3.742 6.547 1.00 98.25 93 ARG A O 1
ATOM 714 N N . PRO A 1 94 ? -11.779 3.716 8.720 1.00 98.31 94 PRO A N 1
ATOM 715 C CA . PRO A 1 94 ? -12.050 2.278 8.757 1.00 98.31 94 PRO A CA 1
ATOM 716 C C . PRO A 1 94 ? -13.202 1.850 7.839 1.00 98.31 94 PRO A C 1
ATOM 718 O O . PRO A 1 94 ? -13.132 0.776 7.252 1.00 98.31 94 PRO A O 1
ATOM 721 N N . ALA A 1 95 ? -14.228 2.690 7.655 1.00 98.25 95 ALA A N 1
ATOM 722 C CA . ALA A 1 95 ? -15.332 2.382 6.745 1.00 98.25 95 ALA A CA 1
ATOM 723 C C . ALA A 1 95 ? -14.863 2.265 5.285 1.00 98.25 95 ALA A C 1
ATOM 725 O O . ALA A 1 95 ? -15.203 1.302 4.606 1.00 98.25 95 ALA A O 1
ATOM 726 N N . ASP A 1 96 ? -14.035 3.209 4.828 1.00 98.25 96 ASP A N 1
ATOM 727 C CA . ASP A 1 96 ? -13.463 3.163 3.481 1.00 98.25 96 ASP A CA 1
ATOM 728 C C . ASP A 1 96 ? -12.491 1.989 3.343 1.00 98.25 96 ASP A C 1
ATOM 730 O O . ASP A 1 96 ? -12.475 1.313 2.318 1.00 98.25 96 ASP A O 1
ATOM 734 N N . ALA A 1 97 ? -11.695 1.721 4.382 1.00 98.56 97 ALA A N 1
ATOM 735 C CA . ALA A 1 97 ? -10.734 0.629 4.372 1.00 98.56 97 ALA A CA 1
ATOM 736 C C . ALA A 1 97 ? -11.390 -0.737 4.146 1.00 98.56 97 ALA A C 1
ATOM 738 O O . ALA A 1 97 ? -10.873 -1.517 3.346 1.00 98.56 97 ALA A O 1
ATOM 739 N N . LEU A 1 98 ? -12.532 -1.009 4.795 1.00 98.50 98 LEU A N 1
ATOM 740 C CA . LEU A 1 98 ? -13.275 -2.261 4.615 1.00 98.50 98 LEU A CA 1
ATOM 741 C C . LEU A 1 98 ? -13.576 -2.539 3.141 1.00 98.50 98 LEU A C 1
ATOM 743 O O . LEU A 1 98 ? -13.323 -3.645 2.674 1.00 98.50 98 LEU A O 1
ATOM 747 N N . VAL A 1 99 ? -14.006 -1.522 2.387 1.00 98.38 99 VAL A N 1
ATOM 748 C CA . VAL A 1 99 ? -14.338 -1.664 0.959 1.00 98.38 99 VAL A CA 1
ATOM 749 C C . VAL A 1 99 ? -13.155 -2.215 0.161 1.00 98.38 99 VAL A C 1
ATOM 751 O O . VAL A 1 99 ? -13.324 -3.097 -0.681 1.00 98.38 99 VAL A O 1
ATOM 754 N N . TYR A 1 100 ? -11.946 -1.714 0.410 1.00 98.69 100 TYR A N 1
ATOM 755 C CA . TYR A 1 100 ? -10.757 -2.160 -0.316 1.00 98.69 100 TYR A CA 1
ATOM 756 C C . TYR A 1 100 ? -10.204 -3.483 0.226 1.00 98.69 100 TYR A C 1
ATOM 758 O O . TYR A 1 100 ? -9.781 -4.332 -0.555 1.00 98.69 100 TYR A O 1
ATOM 766 N N . LEU A 1 101 ? -10.264 -3.724 1.535 1.00 98.75 101 LEU A N 1
ATOM 767 C CA . LEU A 1 101 ? -9.826 -4.998 2.113 1.00 98.75 101 LEU A CA 1
ATOM 768 C C . LEU A 1 101 ? -10.716 -6.168 1.662 1.00 98.75 101 LEU A C 1
ATOM 770 O O . LEU A 1 101 ? -10.206 -7.241 1.340 1.00 98.75 101 LEU A O 1
ATOM 774 N N . GLU A 1 102 ? -12.028 -5.960 1.550 1.00 98.44 102 GLU A N 1
ATOM 775 C CA . GLU A 1 102 ? -12.960 -6.955 1.004 1.00 98.44 102 GLU A CA 1
ATOM 776 C C . GLU A 1 102 ? -12.674 -7.252 -0.474 1.00 98.44 102 GLU A C 1
ATOM 778 O O . GLU A 1 102 ? -12.653 -8.418 -0.881 1.00 98.44 102 GLU A O 1
ATOM 783 N N . ARG A 1 103 ? -12.354 -6.225 -1.274 1.00 98.50 103 ARG A N 1
ATOM 784 C CA . ARG A 1 103 ? -11.889 -6.419 -2.660 1.00 98.50 103 ARG A CA 1
ATOM 785 C C . ARG A 1 103 ? -10.600 -7.231 -2.718 1.00 98.50 103 ARG A C 1
ATOM 787 O O . ARG A 1 103 ? -10.470 -8.084 -3.590 1.00 98.50 103 ARG A O 1
ATOM 794 N N . ALA A 1 104 ? -9.672 -7.023 -1.784 1.00 98.31 104 ALA A N 1
ATOM 795 C CA . ALA A 1 104 ? -8.456 -7.830 -1.706 1.00 98.31 104 ALA A CA 1
ATOM 796 C C . ALA A 1 104 ? -8.764 -9.310 -1.409 1.00 98.31 104 ALA A C 1
ATOM 798 O O . ALA A 1 104 ? -8.145 -10.194 -2.001 1.00 98.31 104 ALA A O 1
ATOM 799 N N . LEU A 1 105 ? -9.756 -9.608 -0.559 1.00 98.31 105 LEU A N 1
ATOM 800 C CA . LEU A 1 105 ? -10.198 -10.990 -0.325 1.00 98.31 105 LEU A CA 1
ATOM 801 C C . LEU A 1 105 ? -10.787 -11.640 -1.584 1.00 98.31 105 LEU A C 1
ATOM 803 O O . LEU A 1 105 ? -10.527 -12.820 -1.837 1.00 98.31 105 LEU A O 1
ATOM 807 N N . GLN A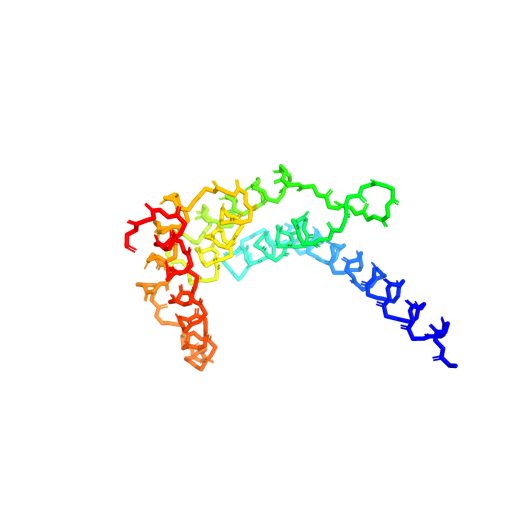 1 106 ? -11.536 -10.866 -2.371 1.00 97.69 106 GLN A N 1
ATOM 808 C CA . GLN A 1 106 ? -12.210 -11.310 -3.597 1.00 97.69 106 GLN A CA 1
ATOM 809 C C . GLN A 1 106 ? -11.318 -11.286 -4.848 1.00 97.69 106 GLN A C 1
ATOM 811 O O . GLN A 1 106 ? -11.733 -11.768 -5.901 1.00 97.69 106 GLN A O 1
ATOM 816 N N . ALA A 1 107 ? -10.102 -10.745 -4.748 1.00 97.25 107 ALA A N 1
ATOM 817 C CA . ALA A 1 107 ? -9.189 -10.619 -5.874 1.00 97.25 107 ALA A CA 1
ATOM 818 C C . ALA A 1 107 ? -8.895 -11.984 -6.531 1.00 97.25 107 ALA A C 1
ATOM 820 O O . ALA A 1 107 ? -8.715 -12.984 -5.816 1.00 97.25 107 ALA A O 1
ATOM 821 N N . PRO A 1 108 ? -8.797 -12.047 -7.874 1.00 95.00 108 PRO A N 1
ATOM 822 C CA . PRO A 1 108 ? -8.474 -13.279 -8.581 1.00 95.00 108 PRO A CA 1
ATOM 823 C C . PRO A 1 108 ? -7.092 -13.798 -8.165 1.00 95.00 108 PRO A C 1
ATOM 825 O O . PRO A 1 108 ? -6.163 -13.030 -7.908 1.00 95.00 108 PRO A O 1
ATOM 828 N N . ALA A 1 109 ? -6.951 -15.123 -8.086 1.00 91.81 109 ALA A N 1
ATOM 829 C CA . ALA A 1 109 ? -5.671 -15.749 -7.778 1.00 91.81 109 ALA A CA 1
ATOM 830 C C . ALA A 1 109 ? -4.661 -15.508 -8.907 1.00 91.81 109 ALA A C 1
ATOM 832 O O . ALA A 1 109 ? -4.980 -15.672 -10.087 1.00 91.81 109 ALA A O 1
ATOM 833 N N . ARG A 1 110 ? -3.423 -15.171 -8.544 1.00 92.88 110 ARG A N 1
ATOM 834 C CA . ARG A 1 110 ? -2.331 -14.998 -9.504 1.00 92.88 110 ARG A CA 1
ATOM 835 C C . ARG A 1 110 ? -1.577 -16.315 -9.660 1.00 92.88 110 ARG A C 1
ATOM 837 O O . ARG A 1 110 ? -1.097 -16.892 -8.680 1.00 92.88 110 ARG A O 1
ATOM 844 N N . ALA A 1 111 ? -1.466 -16.802 -10.894 1.00 90.88 111 ALA A N 1
ATOM 845 C CA . ALA A 1 111 ? -0.749 -18.039 -11.189 1.00 90.88 111 ALA A CA 1
ATOM 846 C C . ALA A 1 111 ? 0.706 -17.962 -10.684 1.00 90.88 111 ALA A C 1
ATOM 848 O O . ALA A 1 111 ? 1.398 -16.970 -10.906 1.00 90.88 111 ALA A O 1
ATOM 849 N N . GLY A 1 112 ? 1.157 -18.991 -9.961 1.00 92.56 112 GLY A N 1
ATOM 850 C CA . GLY A 1 112 ? 2.497 -19.043 -9.363 1.00 92.56 112 GLY A CA 1
ATOM 851 C C . GLY A 1 112 ? 2.675 -18.212 -8.085 1.00 92.56 112 GLY A C 1
ATOM 852 O O . GLY A 1 112 ? 3.775 -18.165 -7.539 1.00 92.56 112 GLY A O 1
ATOM 853 N N . ARG A 1 113 ? 1.620 -17.554 -7.585 1.00 93.44 113 ARG A N 1
ATOM 854 C CA . ARG A 1 113 ? 1.648 -16.692 -6.386 1.00 93.44 113 ARG A CA 1
ATOM 855 C C . ARG A 1 113 ? 0.680 -17.157 -5.295 1.00 93.44 113 ARG A C 1
ATOM 857 O O . ARG A 1 113 ? 0.435 -16.408 -4.356 1.00 93.44 113 ARG A O 1
ATOM 864 N N . GLN A 1 114 ? 0.161 -18.385 -5.364 1.00 93.44 114 GLN A N 1
ATOM 865 C CA . GLN A 1 114 ? -0.904 -18.867 -4.471 1.00 93.44 114 GLN A CA 1
ATOM 866 C C . GLN A 1 114 ? -0.564 -18.726 -2.979 1.00 93.44 114 GLN A C 1
ATOM 868 O O . GLN A 1 114 ? -1.413 -18.297 -2.204 1.00 93.44 114 GLN A O 1
ATOM 873 N N . ILE A 1 115 ? 0.675 -19.038 -2.582 1.00 94.62 115 ILE A N 1
ATOM 874 C CA . ILE A 1 115 ? 1.126 -18.916 -1.185 1.00 94.62 115 ILE A CA 1
ATOM 875 C C . ILE A 1 115 ? 1.138 -17.446 -0.745 1.00 94.62 115 ILE A C 1
ATOM 877 O O . ILE A 1 115 ? 0.632 -17.114 0.323 1.00 94.62 115 ILE A O 1
ATOM 881 N N . ALA A 1 116 ? 1.675 -16.555 -1.583 1.00 92.12 116 ALA A N 1
ATOM 882 C CA . ALA A 1 116 ? 1.711 -15.125 -1.294 1.00 92.12 116 ALA A CA 1
ATOM 883 C C . ALA A 1 116 ? 0.297 -14.528 -1.224 1.00 92.12 116 ALA A C 1
ATOM 885 O O . ALA A 1 116 ? 0.004 -13.738 -0.330 1.00 92.12 116 ALA A O 1
ATOM 886 N N . ASP A 1 117 ? -0.592 -14.936 -2.132 1.00 95.94 117 ASP A N 1
ATOM 887 C CA . ASP A 1 117 ? -1.981 -14.483 -2.145 1.00 95.94 117 ASP A CA 1
ATOM 888 C C . ASP A 1 117 ? -2.762 -15.016 -0.932 1.00 95.94 117 ASP A C 1
ATOM 890 O O . ASP A 1 117 ? -3.619 -14.312 -0.407 1.00 95.94 117 ASP A O 1
ATOM 894 N N . ALA A 1 118 ? -2.479 -16.235 -0.460 1.00 96.81 118 ALA A N 1
ATOM 895 C CA . ALA A 1 118 ? -3.070 -16.766 0.769 1.00 96.81 118 ALA A CA 1
ATOM 896 C C . ALA A 1 118 ? -2.648 -15.938 1.992 1.00 96.81 118 ALA A C 1
ATOM 898 O O . ALA A 1 118 ? -3.515 -15.426 2.696 1.00 96.81 118 ALA A O 1
ATOM 899 N N . GLY A 1 119 ? -1.342 -15.702 2.168 1.00 97.69 119 GLY A N 1
ATOM 900 C CA . GLY A 1 119 ? -0.838 -14.873 3.269 1.00 97.69 119 GLY A CA 1
ATOM 901 C C . GLY A 1 119 ? -1.401 -13.450 3.236 1.00 97.69 119 GLY A C 1
ATOM 902 O O . GLY A 1 119 ? -1.862 -12.935 4.251 1.00 97.69 119 GLY A O 1
ATOM 903 N N . ARG A 1 120 ? -1.481 -12.842 2.048 1.00 97.69 120 ARG A N 1
ATOM 904 C CA . ARG A 1 120 ? -2.082 -11.514 1.872 1.00 97.69 120 ARG A CA 1
ATOM 905 C C . ARG A 1 120 ? -3.571 -11.486 2.240 1.00 97.69 120 ARG A C 1
ATOM 907 O O . ARG A 1 120 ? -4.037 -10.503 2.811 1.00 97.69 120 ARG A O 1
ATOM 914 N N . ARG A 1 121 ? -4.329 -12.548 1.941 1.00 98.25 121 ARG A N 1
ATOM 915 C CA . ARG A 1 121 ? -5.734 -12.664 2.372 1.00 98.25 121 ARG A CA 1
ATOM 916 C C . ARG A 1 121 ? -5.852 -12.826 3.884 1.00 98.25 121 ARG A C 1
ATOM 918 O O . ARG A 1 121 ? -6.756 -12.241 4.471 1.00 98.25 121 ARG A O 1
ATOM 925 N N . ASP A 1 122 ? -4.954 -13.572 4.516 1.00 98.44 122 ASP A N 1
ATOM 926 C CA . ASP A 1 122 ? -4.938 -13.711 5.975 1.00 98.44 122 ASP A CA 1
ATOM 927 C C . ASP A 1 122 ? -4.667 -12.359 6.652 1.00 98.44 122 ASP A C 1
ATOM 929 O O . ASP A 1 122 ? -5.418 -11.953 7.541 1.00 98.44 122 ASP A O 1
ATOM 933 N N . GLU A 1 123 ? -3.682 -11.603 6.159 1.00 98.38 123 GLU A N 1
ATOM 934 C CA . GLU A 1 123 ? -3.417 -10.229 6.603 1.00 98.38 123 GLU A CA 1
ATOM 935 C C . GLU A 1 123 ? -4.635 -9.312 6.394 1.00 98.38 123 GLU A C 1
ATOM 937 O O . GLU A 1 123 ? -4.981 -8.526 7.279 1.00 98.38 123 GLU A O 1
ATOM 942 N N . ALA A 1 124 ? -5.324 -9.423 5.252 1.00 98.62 124 ALA A N 1
ATOM 943 C CA . ALA A 1 124 ? -6.518 -8.627 4.966 1.00 98.62 124 ALA A CA 1
ATOM 944 C C . ALA A 1 124 ? -7.649 -8.908 5.967 1.00 98.62 124 ALA A C 1
ATOM 946 O O . ALA A 1 124 ? -8.285 -7.965 6.438 1.00 98.62 124 ALA A O 1
ATOM 947 N N . ARG A 1 125 ? -7.869 -10.177 6.349 1.00 98.69 125 ARG A N 1
ATOM 948 C CA . ARG A 1 125 ? -8.862 -10.534 7.379 1.00 98.69 125 ARG A CA 1
ATOM 949 C C . ARG A 1 125 ? -8.525 -9.896 8.724 1.00 98.69 125 ARG A C 1
ATOM 951 O O . ARG A 1 125 ? -9.407 -9.324 9.352 1.00 98.69 125 ARG A O 1
ATOM 958 N N . VAL A 1 126 ? -7.255 -9.906 9.129 1.00 98.62 126 VAL A N 1
ATOM 959 C CA . VAL A 1 126 ? -6.816 -9.244 10.373 1.00 98.62 126 VAL A CA 1
ATOM 960 C C . VAL A 1 126 ? -7.108 -7.739 10.342 1.00 98.62 126 VAL A C 1
ATOM 962 O O . VAL A 1 126 ? -7.567 -7.168 11.334 1.00 98.62 126 VAL A O 1
ATOM 965 N N . LEU A 1 127 ? -6.872 -7.080 9.205 1.00 98.56 127 LEU A N 1
ATOM 966 C CA . LEU A 1 127 ? -7.180 -5.657 9.057 1.00 98.56 127 LEU A CA 1
ATOM 967 C C . LEU A 1 127 ? -8.689 -5.377 9.044 1.00 98.56 127 LEU A C 1
ATOM 969 O O . LEU A 1 127 ? -9.106 -4.358 9.593 1.00 98.56 127 LEU A O 1
ATOM 973 N N . ILE A 1 128 ? -9.502 -6.272 8.480 1.00 98.75 128 ILE A N 1
ATOM 974 C CA . ILE A 1 128 ? -10.969 -6.172 8.515 1.00 98.75 128 ILE A CA 1
ATOM 975 C C . ILE A 1 128 ? -11.481 -6.245 9.953 1.00 98.75 128 ILE A C 1
ATOM 977 O O . ILE A 1 128 ? -12.243 -5.370 10.359 1.00 98.75 128 ILE A O 1
ATOM 981 N N . GLU A 1 129 ? -11.005 -7.202 10.754 1.00 98.44 129 GLU A N 1
ATOM 982 C CA . GLU A 1 129 ? -11.365 -7.289 12.178 1.00 98.44 129 GLU A CA 1
ATOM 983 C C . GLU A 1 129 ? -11.001 -6.002 12.927 1.00 98.44 129 GLU A C 1
ATOM 985 O O . GLU A 1 129 ? -11.806 -5.439 13.672 1.00 98.44 129 GLU A O 1
ATOM 990 N N . LYS A 1 130 ? -9.807 -5.459 12.663 1.00 98.19 130 LYS A N 1
ATOM 991 C CA . LYS A 1 130 ? -9.384 -4.174 13.232 1.00 98.19 130 LYS A CA 1
ATOM 992 C C . LYS A 1 130 ? -10.296 -3.021 12.796 1.00 98.19 130 LYS A C 1
ATOM 994 O O . LYS A 1 130 ? -10.575 -2.134 13.604 1.00 98.19 130 LYS A O 1
ATOM 999 N N . ALA A 1 131 ? -10.730 -3.001 11.538 1.00 98.19 131 ALA A N 1
ATOM 1000 C CA . ALA A 1 131 ? -11.623 -1.976 11.012 1.00 98.19 131 ALA A CA 1
ATOM 1001 C C . ALA A 1 131 ? -13.019 -2.062 11.647 1.00 98.19 131 ALA A C 1
ATOM 1003 O O . ALA A 1 131 ? -13.554 -1.038 12.069 1.00 98.19 131 ALA A O 1
ATOM 1004 N N . ASN A 1 132 ? -13.569 -3.272 11.785 1.00 98.12 132 ASN A N 1
ATOM 1005 C CA . ASN A 1 132 ? -14.847 -3.520 12.457 1.00 98.12 132 ASN A CA 1
ATOM 1006 C C . ASN A 1 132 ? -14.804 -3.090 13.926 1.00 98.12 132 ASN A C 1
ATOM 1008 O O . ASN A 1 132 ? -15.669 -2.329 14.360 1.00 98.12 132 ASN A O 1
ATOM 1012 N N . ALA A 1 133 ? -13.733 -3.439 14.646 1.00 97.50 133 ALA A N 1
ATOM 1013 C CA . ALA A 1 133 ? -13.538 -3.001 16.025 1.00 97.50 133 ALA A CA 1
ATOM 1014 C C . ALA A 1 133 ? -13.504 -1.464 16.157 1.00 97.50 133 ALA A C 1
ATOM 1016 O O . ALA A 1 133 ? -14.105 -0.909 17.075 1.00 97.50 133 ALA A O 1
ATOM 1017 N N . GLN A 1 134 ? -12.853 -0.750 15.226 1.00 96.44 134 GLN A N 1
ATOM 1018 C CA . GLN A 1 134 ? -12.851 0.724 15.212 1.00 96.44 134 GLN A CA 1
ATOM 1019 C C . GLN A 1 134 ? -14.223 1.332 14.893 1.00 96.44 134 GLN A C 1
ATOM 1021 O O . GLN A 1 134 ? -14.489 2.469 15.282 1.00 96.44 134 GLN A O 1
ATOM 1026 N N . LEU A 1 135 ? -15.076 0.597 14.181 1.00 96.75 135 LEU A N 1
ATOM 1027 C CA . LEU A 1 135 ? -16.446 0.995 13.858 1.00 96.75 135 LEU A CA 1
ATOM 1028 C C . LEU A 1 135 ? -17.460 0.598 14.941 1.00 96.75 135 LEU A C 1
ATOM 1030 O O . LEU A 1 135 ? -18.616 1.007 14.841 1.00 96.75 135 LEU A O 1
ATOM 1034 N N . GLY A 1 136 ? -17.055 -0.179 15.950 1.00 94.56 136 GLY A N 1
ATOM 1035 C CA . GLY A 1 136 ? -17.957 -0.714 16.973 1.00 94.56 136 GLY A CA 1
ATOM 1036 C C . GLY A 1 136 ? -18.927 -1.770 16.433 1.00 94.56 136 GLY A C 1
ATOM 1037 O O . GLY A 1 136 ? -20.073 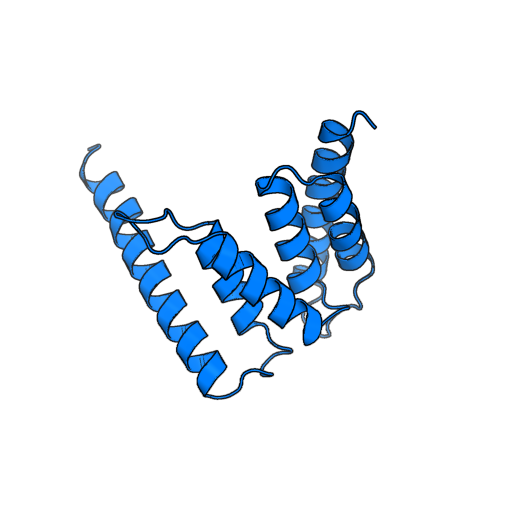-1.815 16.878 1.00 94.56 136 GLY A O 1
ATOM 1038 N N . ARG A 1 137 ? -18.489 -2.555 15.443 1.00 86.38 137 ARG A N 1
ATOM 1039 C CA . ARG A 1 137 ? -19.237 -3.671 14.848 1.00 86.38 137 ARG A CA 1
ATOM 1040 C C . ARG A 1 137 ? -18.745 -5.011 15.368 1.00 86.38 137 ARG A C 1
ATOM 1042 O O . ARG A 1 137 ? -17.529 -5.104 15.649 1.00 86.38 137 ARG A O 1
#

Sequence (137 aa):
MSSLAGEKGGLGALGLVKQAKSLYEQAIKINPEALDGSAYNSLGVLYYKVPGWPIGFGDKKKADELMLSALKLNPQGIDPNFFYGEFLLEQKRPADALVYLERALQAPARAGRQIADAGRRDEARVLIEKANAQLGR

pLDDT: mean 92.22, std 13.45, range [35.28, 98.75]

Secondary structure (DSSP, 8-state):
--SHHHHHHHHHHHHHHHHHHHHHHHHHHH-TTHHHHHHHHHHHHHHHHS--TTTS---HHHHHHHHHHHHHH-TT-HHHHHHHHHHHHHTT-HHHHHHHHHHHHHSPPPTT-HHHHHHHHHHHHHHHHHHHHHHT-

Foldseek 3Di:
DPPPCCCCVQVVVQVVLVVLLVVLVVVCVVPCCPPLNVSLQVNLLSQCPPDPPPRHPRDLVSSVVSLVSSCVSPVLELRSLLSVLVSCVVVVNLVVSLVSLVSNLVRDDDPPCNVVSVVSNVVSVVSNVVSCVSVVD

Radius of gyration: 16.1 Å; chains: 1; bounding box: 45×36×41 Å